Protein AF-A0A7L4QRM7-F1 (afdb_monomer_lite)

pLDDT: mean 85.12, std 11.46, range [45.09, 97.19]

Foldseek 3Di:
DVVVVVVVVVVVCVVVVVVVVVVVVCVVVVVVVPPPQQWWFDPPPTDIDSDPPDQADPPPRGGTHRPPDDD

Secondary structure (DSSP, 8-state):
-HHHHHHHHHHHHHHTTHHHHHHHHHGGGGGGTT-----EE-TTT--EE--TT--B-TTT-PBPB------

Sequence (71 aa):
MLLAGSLAVTVLLFLFGLPFFFVFLFIPLIPFFGRKQRVKRCPECGFKTTGDRVEYCPYDGSRLEVPEGNQ

Radius of gyration: 25.19 Å; chains: 1; bounding box: 38×27×72 Å

Structure (mmCIF, N/CA/C/O backbone):
data_AF-A0A7L4QRM7-F1
#
_entry.id   AF-A0A7L4QRM7-F1
#
loop_
_atom_site.group_PDB
_atom_site.id
_atom_site.type_symbol
_atom_site.label_atom_id
_atom_site.label_alt_id
_atom_site.label_comp_id
_atom_site.label_asym_id
_atom_site.label_entity_id
_atom_site.label_seq_id
_atom_site.pdbx_PDB_ins_code
_atom_site.Cartn_x
_atom_site.Cartn_y
_atom_site.Cartn_z
_atom_site.occupancy
_atom_site.B_iso_or_equiv
_atom_site.auth_seq_id
_atom_site.auth_comp_id
_atom_site.auth_asym_id
_atom_site.auth_atom_id
_atom_site.pdbx_PDB_model_num
ATOM 1 N N . MET A 1 1 ? 2.745 8.944 -43.285 1.00 84.19 1 MET A N 1
ATOM 2 C CA . MET A 1 1 ? 3.915 9.397 -42.497 1.00 84.19 1 MET A CA 1
ATOM 3 C C . MET A 1 1 ? 3.605 9.538 -41.015 1.00 84.19 1 MET A C 1
ATOM 5 O O . MET A 1 1 ? 4.335 8.957 -40.230 1.00 84.19 1 MET A O 1
ATOM 9 N N . LEU A 1 2 ? 2.508 10.200 -40.626 1.00 92.88 2 LEU A N 1
ATOM 10 C CA . LEU A 1 2 ? 2.114 10.330 -39.212 1.00 92.88 2 LEU A CA 1
ATOM 11 C C . LEU A 1 2 ? 1.969 8.980 -38.491 1.00 92.88 2 LEU A C 1
ATOM 13 O O . LEU A 1 2 ? 2.551 8.804 -37.431 1.00 92.88 2 LEU A O 1
ATOM 17 N N . LEU A 1 3 ? 1.281 8.011 -39.108 1.00 95.19 3 LEU A N 1
ATOM 18 C CA . LEU A 1 3 ? 1.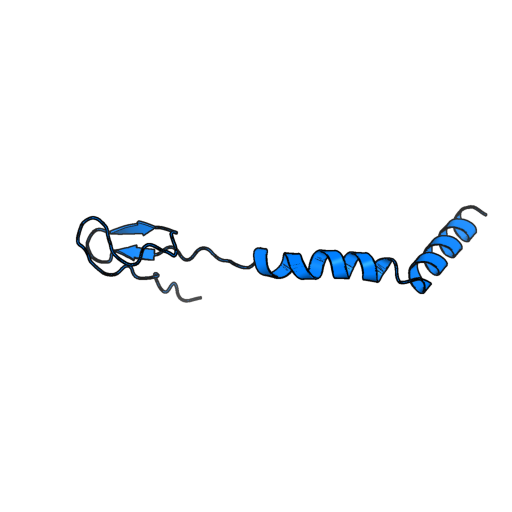080 6.681 -38.519 1.00 95.19 3 LEU A CA 1
ATOM 19 C C . LEU A 1 3 ? 2.391 5.900 -38.333 1.00 95.19 3 LEU A C 1
ATOM 21 O O . LEU A 1 3 ? 2.609 5.280 -37.300 1.00 95.19 3 LEU A O 1
ATOM 25 N N . ALA A 1 4 ? 3.290 5.959 -39.319 1.00 96.25 4 ALA A N 1
ATOM 26 C CA . ALA A 1 4 ? 4.599 5.315 -39.222 1.00 96.25 4 ALA A CA 1
ATOM 27 C C . ALA A 1 4 ? 5.471 5.978 -38.144 1.00 96.25 4 ALA A C 1
ATOM 29 O O . ALA A 1 4 ? 6.117 5.288 -37.360 1.00 96.25 4 ALA A O 1
ATOM 30 N N . GLY A 1 5 ? 5.434 7.313 -38.064 1.00 97.06 5 GLY A N 1
ATOM 31 C CA . GLY A 1 5 ? 6.116 8.075 -37.022 1.00 97.06 5 GLY A CA 1
ATOM 32 C C . GLY A 1 5 ? 5.588 7.749 -35.626 1.00 97.06 5 GLY A C 1
ATOM 33 O O . GLY A 1 5 ? 6.381 7.470 -34.732 1.00 97.06 5 GLY A O 1
ATOM 34 N N . SER A 1 6 ? 4.264 7.700 -35.442 1.00 96.06 6 SER A N 1
ATOM 35 C CA . SER A 1 6 ? 3.674 7.334 -34.151 1.00 96.06 6 SER A CA 1
ATOM 36 C C . SER A 1 6 ? 4.041 5.908 -33.750 1.00 96.06 6 SER A C 1
ATOM 38 O O . SER A 1 6 ? 4.416 5.687 -32.604 1.00 96.06 6 SER A O 1
ATOM 40 N N . LEU A 1 7 ? 4.013 4.957 -34.692 1.00 96.69 7 LEU A N 1
ATOM 41 C CA . LEU A 1 7 ? 4.376 3.567 -34.413 1.00 96.69 7 LEU A CA 1
ATOM 42 C C . LEU A 1 7 ? 5.849 3.441 -33.997 1.00 96.69 7 LEU A C 1
ATOM 44 O O . LEU A 1 7 ? 6.157 2.756 -33.026 1.00 96.69 7 LEU A O 1
ATOM 48 N N . ALA A 1 8 ? 6.748 4.136 -34.700 1.00 97.19 8 ALA A N 1
ATOM 49 C CA . ALA A 1 8 ? 8.174 4.140 -34.392 1.00 97.19 8 ALA A CA 1
ATOM 50 C C . ALA A 1 8 ? 8.452 4.702 -32.990 1.00 97.19 8 ALA A C 1
ATOM 52 O O . ALA A 1 8 ? 9.203 4.096 -32.229 1.00 97.19 8 ALA A O 1
ATOM 53 N N . VAL A 1 9 ? 7.801 5.811 -32.619 1.00 95.88 9 VAL A N 1
ATOM 54 C CA . VAL A 1 9 ? 7.910 6.388 -31.270 1.00 95.88 9 VAL A CA 1
ATOM 55 C C . VAL A 1 9 ? 7.397 5.406 -30.218 1.00 95.88 9 VAL A C 1
ATOM 57 O O . VAL A 1 9 ? 8.080 5.176 -29.224 1.00 95.88 9 VAL A O 1
ATOM 60 N N . THR A 1 10 ? 6.240 4.776 -30.438 1.00 93.56 10 THR A N 1
ATOM 61 C CA . THR A 1 10 ? 5.693 3.783 -29.503 1.00 93.56 10 THR A CA 1
ATOM 62 C C . THR A 1 10 ? 6.639 2.598 -29.302 1.00 93.56 10 THR A C 1
ATOM 64 O O . THR A 1 10 ? 6.890 2.218 -28.160 1.00 93.56 10 THR A O 1
ATOM 67 N N . VAL A 1 11 ? 7.206 2.040 -30.378 1.00 96.06 11 VAL A N 1
ATOM 68 C CA . VAL A 1 11 ? 8.175 0.933 -30.297 1.00 96.06 11 VAL A CA 1
ATOM 69 C C . VAL A 1 11 ? 9.434 1.359 -29.546 1.00 96.06 11 VAL A C 1
ATOM 71 O O . VAL A 1 11 ? 9.919 0.613 -28.699 1.00 96.06 11 VAL A O 1
ATOM 74 N N . LEU A 1 12 ? 9.938 2.568 -29.803 1.00 96.19 12 LEU A N 1
ATOM 75 C CA . LEU A 1 12 ? 11.120 3.085 -29.122 1.00 96.19 12 LEU A CA 1
ATOM 76 C C . LEU A 1 12 ? 10.871 3.179 -27.608 1.00 96.19 12 LEU A C 1
ATOM 78 O O . LEU A 1 12 ? 11.617 2.598 -26.826 1.00 96.19 12 LEU A O 1
ATOM 82 N N . LEU A 1 13 ? 9.771 3.813 -27.191 1.00 93.38 13 LEU A N 1
ATOM 83 C CA . LEU A 1 13 ? 9.387 3.913 -25.777 1.00 93.38 13 LEU A CA 1
ATOM 84 C C . LEU A 1 13 ? 9.192 2.537 -25.120 1.00 93.38 13 LEU A C 1
ATOM 86 O O . LEU A 1 13 ? 9.534 2.358 -23.950 1.00 93.38 13 LEU A O 1
ATOM 90 N N . PHE A 1 14 ? 8.670 1.563 -25.869 1.00 90.31 14 PHE A N 1
ATOM 91 C CA . PHE A 1 14 ? 8.501 0.190 -25.400 1.00 90.31 14 PHE A CA 1
ATOM 92 C C . PHE A 1 14 ? 9.848 -0.496 -25.134 1.00 90.31 14 PHE A C 1
ATOM 94 O O . PHE A 1 14 ? 10.029 -1.080 -24.067 1.00 90.31 14 PHE A O 1
ATOM 101 N N . LEU A 1 15 ? 10.811 -0.374 -26.053 1.00 93.44 15 LEU A N 1
ATOM 102 C CA . LEU A 1 15 ? 12.164 -0.929 -25.898 1.00 93.44 15 LEU A CA 1
ATOM 103 C C . LEU A 1 15 ? 12.942 -0.271 -24.754 1.00 93.44 15 LEU A C 1
ATOM 105 O O . LEU A 1 15 ? 13.682 -0.948 -24.047 1.00 93.44 15 LEU A O 1
ATOM 109 N N . PHE A 1 16 ? 12.732 1.028 -24.529 1.00 90.50 16 PHE A N 1
ATOM 110 C CA . PHE A 1 16 ? 13.276 1.748 -23.374 1.00 90.50 16 PHE A CA 1
ATOM 111 C C . PHE A 1 16 ? 12.582 1.393 -22.047 1.00 90.50 16 PHE A C 1
ATOM 113 O O . PHE A 1 16 ? 12.965 1.902 -20.996 1.00 90.50 16 PHE A O 1
ATOM 120 N N . GLY A 1 17 ? 11.569 0.523 -22.070 1.00 86.81 17 GLY A N 1
ATOM 121 C CA . GLY A 1 17 ? 10.916 0.021 -20.868 1.00 86.81 17 GLY A CA 1
ATOM 122 C C . GLY A 1 17 ? 9.966 1.016 -20.197 1.00 86.81 17 GLY A C 1
ATOM 123 O O . GLY A 1 17 ? 9.527 0.769 -19.073 1.00 86.81 17 GLY A O 1
ATOM 124 N N . LEU A 1 18 ? 9.583 2.101 -20.883 1.00 87.19 18 LEU A N 1
ATOM 125 C CA . LEU A 1 18 ? 8.607 3.074 -20.388 1.00 87.19 18 LEU A CA 1
ATOM 126 C C . LEU A 1 18 ? 7.302 2.436 -19.854 1.00 87.19 18 LEU A C 1
ATOM 128 O O . LEU A 1 18 ? 6.854 2.856 -18.788 1.00 87.19 18 LEU A O 1
ATOM 132 N N . PRO A 1 19 ? 6.683 1.418 -20.496 1.00 80.56 19 PRO A N 1
ATOM 133 C CA . PRO A 1 19 ? 5.477 0.800 -19.933 1.00 80.56 19 PRO A CA 1
ATOM 134 C C . PRO A 1 19 ? 5.719 0.128 -18.573 1.00 80.56 19 PRO A C 1
ATOM 136 O O . PRO A 1 19 ? 4.838 0.156 -17.716 1.00 80.56 19 PRO A O 1
ATOM 139 N N . PHE A 1 20 ? 6.911 -0.423 -18.330 1.00 82.06 20 PHE A N 1
ATOM 140 C CA . PHE A 1 20 ? 7.246 -1.046 -17.048 1.00 82.06 20 PHE A CA 1
ATOM 141 C C . PHE A 1 20 ? 7.433 -0.004 -15.944 1.00 82.06 20 PHE A C 1
ATOM 143 O O . PHE A 1 20 ? 6.983 -0.232 -14.824 1.00 82.06 20 PHE A O 1
ATOM 150 N N . PHE A 1 21 ? 8.014 1.159 -16.260 1.00 81.56 21 PHE A N 1
ATOM 151 C CA . PHE A 1 21 ? 8.165 2.273 -15.315 1.00 81.56 21 PHE A CA 1
ATOM 152 C C . PHE A 1 21 ? 6.833 2.652 -14.647 1.00 81.56 21 PHE A C 1
ATOM 154 O O . PHE A 1 21 ? 6.774 2.811 -13.428 1.00 81.56 21 PHE A O 1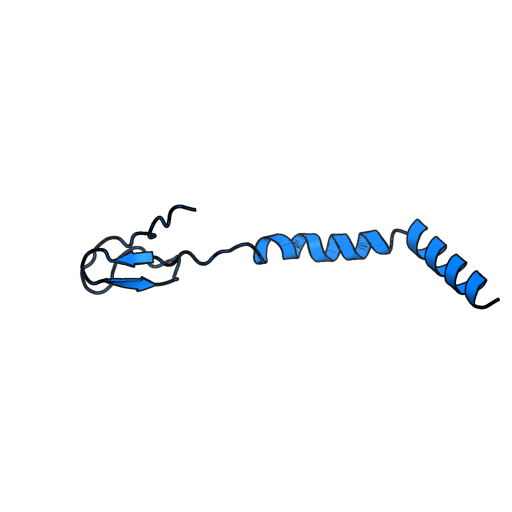
ATOM 161 N N . PHE A 1 22 ? 5.744 2.710 -15.421 1.00 81.81 22 PHE A N 1
ATOM 162 C CA . PHE A 1 22 ? 4.415 2.981 -14.875 1.00 81.81 22 PHE A CA 1
ATOM 163 C C . PHE A 1 22 ? 3.923 1.867 -13.950 1.00 81.81 22 PHE A C 1
ATOM 165 O O . PHE A 1 22 ? 3.400 2.166 -12.884 1.00 81.81 22 PHE A O 1
ATOM 172 N N . VAL A 1 23 ? 4.127 0.591 -14.294 1.00 79.88 23 VAL A N 1
ATOM 173 C CA . VAL A 1 23 ? 3.721 -0.535 -13.433 1.00 79.88 23 VAL A CA 1
ATOM 174 C C . VAL A 1 23 ? 4.424 -0.463 -12.077 1.00 79.88 23 VAL A C 1
ATOM 176 O O . VAL A 1 23 ? 3.761 -0.560 -11.046 1.00 79.88 23 VAL A O 1
ATOM 179 N N . PHE A 1 24 ? 5.737 -0.214 -12.062 1.00 82.75 24 PHE A N 1
ATOM 180 C CA . PHE A 1 24 ? 6.516 -0.093 -10.825 1.00 82.75 24 PHE A CA 1
ATOM 181 C C . PHE A 1 24 ? 6.039 1.042 -9.909 1.00 82.75 24 PHE A C 1
ATOM 183 O O . PHE A 1 24 ? 6.115 0.897 -8.689 1.00 82.75 24 PHE A O 1
ATOM 190 N N . LEU A 1 25 ? 5.482 2.123 -10.464 1.00 85.88 25 LEU A N 1
ATOM 191 C CA . LEU A 1 25 ? 4.884 3.210 -9.684 1.00 85.88 25 LEU A CA 1
ATOM 192 C C . LEU A 1 25 ? 3.622 2.766 -8.923 1.00 85.88 25 LEU A C 1
ATOM 194 O O . LEU A 1 25 ? 3.356 3.260 -7.827 1.00 85.88 25 LEU A O 1
ATOM 198 N N . PHE A 1 26 ? 2.858 1.817 -9.471 1.00 79.69 26 PHE A N 1
ATOM 199 C CA . PHE A 1 26 ? 1.616 1.329 -8.864 1.00 79.69 26 PHE A CA 1
ATOM 200 C C . PHE A 1 26 ? 1.810 0.144 -7.910 1.00 79.69 26 PHE A C 1
ATOM 202 O O . PHE A 1 26 ? 0.980 -0.037 -7.020 1.00 79.69 26 PHE A O 1
ATOM 209 N N . ILE A 1 27 ? 2.897 -0.630 -8.027 1.00 83.19 27 ILE A N 1
ATOM 210 C CA . ILE A 1 27 ? 3.221 -1.740 -7.105 1.00 83.19 27 ILE A CA 1
ATOM 211 C C . ILE A 1 27 ? 3.121 -1.344 -5.611 1.00 83.19 27 ILE A C 1
ATOM 213 O O . ILE A 1 27 ? 2.458 -2.068 -4.863 1.00 83.19 27 ILE A O 1
ATOM 217 N N . PRO A 1 28 ? 3.687 -0.212 -5.138 1.00 79.25 28 PRO A N 1
ATOM 218 C CA . PRO A 1 28 ? 3.577 0.187 -3.730 1.00 79.25 28 PRO A CA 1
ATOM 219 C C . PRO A 1 28 ? 2.169 0.640 -3.299 1.00 79.25 28 PRO A C 1
ATOM 221 O O . PRO A 1 28 ? 1.909 0.735 -2.100 1.00 79.25 28 PRO A O 1
ATOM 224 N N . LEU A 1 29 ? 1.248 0.902 -4.235 1.00 74.31 29 LEU A N 1
ATOM 225 C CA . LEU A 1 29 ? -0.136 1.312 -3.946 1.00 74.31 29 LEU A CA 1
ATOM 226 C C . LEU A 1 29 ? -1.086 0.124 -3.718 1.00 74.31 29 LEU A C 1
ATOM 228 O O . LEU A 1 29 ? -2.087 0.266 -3.014 1.00 74.31 29 LEU A O 1
ATOM 232 N N . ILE A 1 30 ? -0.759 -1.056 -4.251 1.00 76.88 30 ILE A N 1
ATOM 233 C CA . ILE A 1 30 ? -1.533 -2.300 -4.093 1.00 76.88 30 ILE A CA 1
ATOM 234 C C . ILE A 1 30 ? -1.875 -2.641 -2.621 1.00 76.88 30 ILE A C 1
ATOM 236 O O . ILE A 1 30 ? -3.039 -2.962 -2.359 1.00 76.88 30 ILE A O 1
ATOM 240 N N . PRO A 1 31 ? -0.963 -2.545 -1.624 1.00 73.06 31 PRO A N 1
ATOM 241 C CA . PRO A 1 31 ? -1.279 -2.915 -0.237 1.00 73.06 31 PRO A CA 1
ATOM 242 C C . PRO A 1 31 ? -2.358 -2.045 0.431 1.00 73.06 31 PRO A C 1
ATOM 244 O O . PRO A 1 31 ? -2.939 -2.461 1.435 1.00 73.06 31 PRO A O 1
ATOM 247 N N . PHE A 1 32 ? -2.658 -0.859 -0.103 1.00 68.19 32 PHE A N 1
ATOM 248 C CA . PHE A 1 32 ? -3.661 0.040 0.471 1.00 68.19 32 PHE A CA 1
ATOM 249 C C . PHE A 1 32 ? -5.094 -0.276 0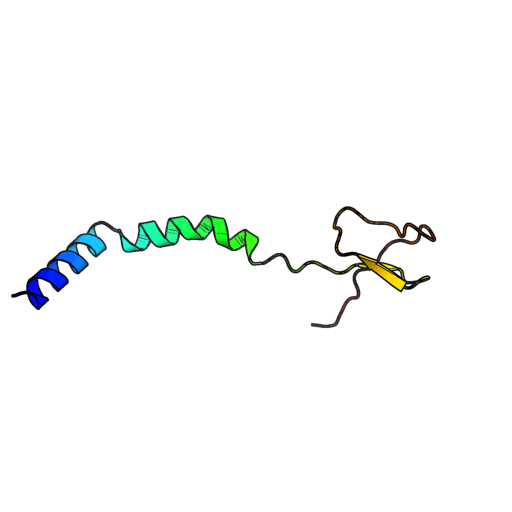.023 1.00 68.19 32 PHE A C 1
ATOM 251 O O . PHE A 1 32 ? -6.034 0.053 0.744 1.00 68.19 32 PHE A O 1
ATOM 258 N N . PHE A 1 33 ? -5.283 -0.971 -1.102 1.00 66.25 33 PHE A N 1
ATOM 259 C CA . PHE A 1 33 ? -6.617 -1.277 -1.637 1.00 66.25 33 PHE A CA 1
ATOM 260 C C . PHE A 1 33 ? -7.325 -2.450 -0.932 1.00 66.25 33 PHE A C 1
ATOM 262 O O . PHE A 1 33 ? -8.530 -2.628 -1.094 1.00 66.25 33 PHE A O 1
ATOM 269 N N . GLY A 1 34 ? -6.605 -3.253 -0.141 1.00 61.38 34 GLY A N 1
ATOM 270 C CA . GLY A 1 34 ? -7.115 -4.517 0.409 1.00 61.38 34 GLY A CA 1
ATOM 271 C C . GLY A 1 34 ? -7.588 -4.496 1.865 1.00 61.38 34 GLY A C 1
ATOM 272 O O . GLY A 1 34 ? -8.082 -5.516 2.349 1.00 61.38 34 GLY A O 1
ATOM 273 N N . ARG A 1 35 ? -7.443 -3.387 2.604 1.00 67.56 35 ARG A N 1
ATOM 274 C CA . ARG A 1 35 ? -7.833 -3.353 4.025 1.00 67.56 35 ARG A CA 1
ATOM 275 C C . ARG A 1 35 ? -9.353 -3.245 4.165 1.00 67.56 35 ARG A C 1
ATOM 277 O O . ARG A 1 35 ? -9.894 -2.159 4.353 1.00 67.56 35 ARG A O 1
ATOM 284 N N . LYS A 1 36 ? -10.049 -4.386 4.103 1.00 69.06 36 LYS A N 1
ATOM 285 C CA . LYS A 1 36 ? -11.444 -4.495 4.552 1.00 69.06 36 LYS A CA 1
ATOM 286 C C . LYS A 1 36 ? -11.483 -4.108 6.032 1.00 69.06 36 LYS A C 1
ATOM 288 O O . LYS A 1 36 ? -10.976 -4.853 6.869 1.00 69.06 36 LYS A O 1
ATOM 293 N N . GLN A 1 37 ? -12.054 -2.946 6.350 1.00 71.94 37 GLN A N 1
ATOM 294 C CA . GLN A 1 37 ? -12.275 -2.534 7.735 1.00 71.94 37 GLN A CA 1
ATOM 295 C C . GLN A 1 37 ? -13.171 -3.579 8.411 1.00 71.94 37 GLN A C 1
ATOM 297 O O . GLN A 1 37 ? -14.347 -3.718 8.071 1.00 71.94 37 GLN A O 1
ATOM 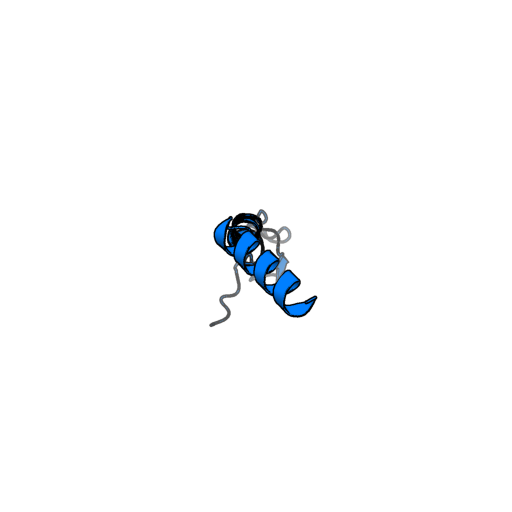302 N N . ARG A 1 38 ? -12.600 -4.369 9.326 1.00 80.50 38 ARG A N 1
ATOM 303 C CA . ARG A 1 38 ? -13.352 -5.360 10.098 1.00 80.50 38 ARG A CA 1
ATOM 304 C C . ARG A 1 38 ? -14.183 -4.597 11.128 1.00 80.50 38 ARG A C 1
ATOM 306 O O . ARG A 1 38 ? -13.634 -3.992 12.044 1.00 80.50 38 ARG A O 1
ATOM 313 N N . VAL A 1 39 ? -15.503 -4.608 10.970 1.00 88.12 39 VAL A N 1
ATOM 314 C CA . VAL A 1 39 ? -16.411 -4.067 11.987 1.00 88.12 39 VAL A CA 1
ATOM 315 C C . VAL A 1 39 ? -16.407 -5.034 13.168 1.00 88.12 39 VAL A C 1
ATOM 317 O O . VAL A 1 39 ? -16.777 -6.193 13.005 1.00 88.12 39 VAL A O 1
ATOM 320 N N . LYS A 1 40 ? -15.992 -4.568 14.344 1.00 90.62 40 LYS A N 1
ATOM 321 C CA . LYS A 1 40 ? -16.103 -5.306 15.605 1.00 90.62 40 LYS A CA 1
ATOM 322 C C . LYS A 1 40 ? -17.416 -4.937 16.298 1.00 90.62 40 LYS A C 1
ATOM 324 O O . LYS A 1 40 ? -17.888 -3.803 16.162 1.00 90.62 40 LYS A O 1
ATOM 329 N N . ARG A 1 41 ? -18.002 -5.872 17.043 1.00 93.06 41 ARG A N 1
ATOM 330 C CA . ARG A 1 41 ? -19.280 -5.725 17.741 1.00 93.06 41 ARG A CA 1
ATOM 331 C C . ARG A 1 41 ? -19.196 -6.253 19.175 1.00 93.06 41 ARG A C 1
ATOM 333 O O . ARG A 1 41 ? -18.554 -7.265 19.415 1.00 93.06 41 ARG A O 1
ATOM 340 N N . CYS A 1 42 ? -19.857 -5.577 20.108 1.00 94.25 42 CYS A N 1
ATOM 341 C CA . CYS A 1 42 ? -20.079 -6.086 21.460 1.00 94.25 42 CYS A CA 1
ATOM 342 C C . CYS A 1 42 ? -21.241 -7.108 21.464 1.00 94.25 42 CYS A C 1
ATOM 344 O O . CYS A 1 42 ? -22.306 -6.772 20.929 1.00 94.25 42 CYS A O 1
ATOM 346 N N . PRO A 1 43 ? -21.072 -8.311 22.050 1.00 92.31 43 PRO A N 1
ATOM 347 C CA . PRO A 1 43 ? -22.132 -9.320 22.135 1.00 92.31 43 PRO A CA 1
ATOM 348 C C . PRO A 1 43 ? -23.241 -8.967 23.141 1.00 92.31 43 PRO A C 1
ATOM 350 O O . PRO A 1 43 ? -24.370 -9.412 22.962 1.00 92.31 43 PRO A O 1
ATOM 353 N N . GLU A 1 44 ? -22.952 -8.128 24.140 1.00 93.69 44 GLU A N 1
ATOM 354 C CA . GLU A 1 44 ? -23.879 -7.799 25.234 1.00 93.69 44 GLU A CA 1
ATOM 355 C C . GLU A 1 44 ? -24.772 -6.587 24.910 1.00 93.69 44 GLU A C 1
ATOM 357 O O . GLU A 1 44 ? -25.996 -6.692 24.861 1.00 93.69 44 GLU A O 1
ATOM 362 N N . CYS A 1 45 ? -24.176 -5.418 24.636 1.00 93.38 45 CYS A N 1
ATOM 363 C CA . CYS A 1 45 ? -24.923 -4.180 24.357 1.00 93.38 45 CYS A CA 1
ATOM 364 C C . CYS A 1 45 ? -25.072 -3.844 22.862 1.00 93.38 45 CYS A C 1
ATOM 366 O O . CYS A 1 45 ? -25.801 -2.920 22.497 1.00 93.38 45 CYS A O 1
ATOM 368 N N . GLY A 1 46 ? -24.370 -4.555 21.972 1.00 91.50 46 GLY A N 1
ATOM 369 C CA . GLY A 1 46 ? -24.482 -4.369 20.522 1.00 91.50 46 GLY A CA 1
ATOM 370 C C . GLY A 1 46 ? -23.685 -3.202 19.923 1.00 91.50 46 GLY A C 1
ATOM 371 O O . GLY A 1 46 ? -23.827 -2.950 18.718 1.00 91.50 46 GLY A O 1
ATOM 372 N N . PHE A 1 47 ? -22.839 -2.523 20.710 1.00 93.06 47 PHE A N 1
ATOM 373 C CA . PHE A 1 47 ? -21.911 -1.479 20.248 1.00 93.06 47 PHE A CA 1
ATOM 374 C C . PHE A 1 47 ? -21.079 -1.941 19.039 1.00 93.06 47 PHE A C 1
ATOM 376 O O . PHE A 1 47 ? -20.654 -3.093 18.991 1.00 93.06 47 PHE A O 1
ATOM 383 N N . LYS A 1 48 ? -20.831 -1.055 18.062 1.00 92.44 48 LYS A N 1
ATOM 384 C CA . LYS A 1 48 ? -20.069 -1.352 16.834 1.00 92.44 48 LYS A CA 1
ATOM 385 C C . LYS A 1 48 ? -18.942 -0.350 16.632 1.00 92.44 48 LYS A C 1
ATOM 387 O O . LYS A 1 48 ? -19.144 0.848 16.803 1.00 92.44 48 LYS A O 1
ATOM 392 N N . THR A 1 49 ? -17.787 -0.827 16.182 1.00 90.44 49 THR A N 1
ATOM 393 C CA . THR A 1 49 ? -16.645 0.032 15.843 1.00 90.44 49 THR A CA 1
ATOM 394 C C . THR A 1 49 ? -15.821 -0.552 14.700 1.00 90.44 49 THR A C 1
ATOM 396 O O . THR A 1 49 ? -15.746 -1.766 14.526 1.00 90.44 49 THR A O 1
ATOM 399 N N . THR A 1 50 ? -15.190 0.319 1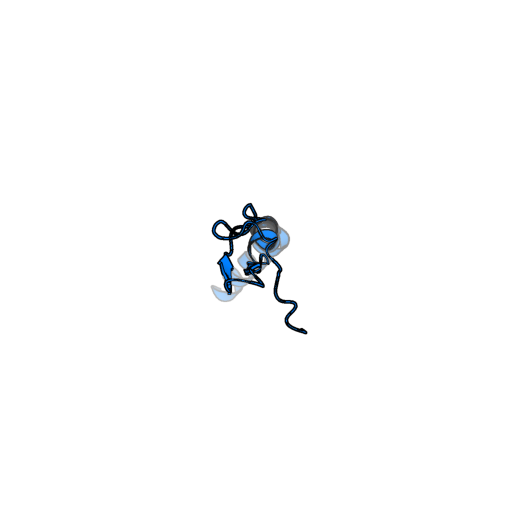3.918 1.00 88.56 50 THR A N 1
ATOM 400 C CA . THR A 1 50 ? -14.178 -0.022 12.902 1.00 88.56 50 THR A CA 1
ATOM 401 C C . THR A 1 50 ? -12.756 0.279 13.380 1.00 88.56 50 THR A C 1
ATOM 403 O O . THR A 1 50 ? -11.802 0.116 12.625 1.00 88.56 50 THR A O 1
ATOM 406 N N . GLY A 1 51 ? -12.594 0.742 14.625 1.00 83.00 51 GLY A N 1
ATOM 407 C CA . GLY A 1 51 ? -11.296 1.088 15.188 1.00 83.00 51 GLY A CA 1
ATOM 408 C C . GLY A 1 51 ? -10.474 -0.150 15.539 1.00 83.00 51 GLY A C 1
ATOM 409 O O . GLY A 1 51 ? -10.806 -0.875 16.476 1.00 83.00 51 GLY A O 1
ATOM 410 N N . ASP A 1 52 ? -9.347 -0.346 14.854 1.00 78.75 52 ASP A N 1
ATOM 411 C CA . ASP A 1 52 ? -8.440 -1.471 15.124 1.00 78.75 52 ASP A CA 1
ATOM 412 C C . ASP A 1 52 ? -7.910 -1.466 16.564 1.00 78.75 52 ASP A C 1
ATOM 414 O O . ASP A 1 52 ? -7.771 -2.528 17.167 1.00 78.75 52 ASP A O 1
ATOM 418 N N . ARG A 1 53 ? -7.700 -0.272 17.136 1.00 83.81 53 ARG A N 1
ATOM 419 C CA . ARG A 1 53 ? -7.163 -0.065 18.494 1.00 83.81 53 ARG A CA 1
ATOM 420 C C . ARG A 1 53 ? -8.177 -0.278 19.619 1.00 83.81 53 ARG A C 1
ATOM 422 O O . ARG A 1 53 ? -7.793 -0.279 20.781 1.00 83.81 53 ARG A O 1
ATOM 429 N N . VAL A 1 54 ? -9.463 -0.407 19.294 1.00 86.94 54 VAL A N 1
ATOM 430 C CA . VAL A 1 54 ? -10.512 -0.623 20.294 1.00 86.94 54 VAL A CA 1
ATOM 431 C C . VAL A 1 54 ? -10.736 -2.129 20.407 1.00 86.94 54 VAL A C 1
ATOM 433 O O . VAL A 1 54 ? -11.226 -2.761 19.468 1.00 86.94 54 VAL A O 1
ATOM 436 N N . GLU A 1 55 ? -10.308 -2.715 21.524 1.00 91.62 55 GLU A N 1
ATOM 437 C CA . GLU A 1 55 ? -10.454 -4.153 21.812 1.00 91.62 55 GLU A CA 1
ATOM 438 C C . GLU A 1 55 ? -11.614 -4.457 22.766 1.00 91.62 55 GLU A C 1
ATOM 440 O O . GLU A 1 55 ? -12.186 -5.544 22.703 1.00 91.62 55 GLU A O 1
ATOM 445 N N . TYR A 1 56 ? -11.995 -3.484 23.595 1.00 93.62 56 TYR A N 1
ATOM 446 C CA . TYR A 1 56 ? -13.023 -3.622 24.623 1.00 93.62 56 TYR A CA 1
ATOM 447 C C . TYR A 1 56 ? -14.149 -2.612 24.417 1.00 93.62 56 TYR A C 1
ATOM 449 O O . TYR A 1 56 ? -13.944 -1.513 23.894 1.00 93.62 56 TYR A O 1
ATOM 457 N N . CYS A 1 57 ? -15.349 -2.994 24.831 1.00 94.00 57 CYS A N 1
ATOM 458 C CA . CYS A 1 57 ? -16.521 -2.142 24.808 1.00 94.00 57 CYS A CA 1
ATOM 459 C C . CYS A 1 57 ? -16.408 -1.033 25.874 1.00 94.00 57 CYS A C 1
ATOM 461 O O . CYS A 1 57 ? -16.131 -1.331 27.036 1.00 94.00 57 CYS A O 1
ATOM 463 N N . PRO A 1 58 ? -16.666 0.241 25.527 1.00 93.69 58 PRO A N 1
ATOM 464 C CA . PRO A 1 58 ? -16.578 1.351 26.478 1.00 93.69 58 PRO A CA 1
ATOM 465 C C . PRO A 1 58 ? -17.732 1.390 27.494 1.00 93.69 58 PRO A C 1
ATOM 467 O O . PRO A 1 58 ? -17.660 2.157 28.448 1.00 93.69 58 PRO A O 1
ATOM 470 N N . TYR A 1 59 ? -18.795 0.608 27.279 1.00 94.06 59 TYR A N 1
ATOM 471 C CA . TYR A 1 59 ? -19.994 0.618 28.122 1.00 94.06 59 TYR A CA 1
ATOM 472 C C . TYR A 1 59 ? -19.994 -0.486 29.181 1.00 94.06 59 TYR A C 1
ATOM 474 O O . TYR A 1 59 ? -20.390 -0.239 30.315 1.00 94.06 59 TYR A O 1
ATOM 482 N N . ASP A 1 60 ? -19.558 -1.692 28.814 1.00 93.81 60 ASP A N 1
ATOM 483 C CA . ASP A 1 60 ? -19.645 -2.892 29.660 1.00 93.81 60 ASP A CA 1
ATOM 484 C C . ASP A 1 60 ? -18.292 -3.604 29.854 1.00 93.81 60 ASP A C 1
ATOM 486 O O . ASP A 1 60 ? -18.202 -4.554 30.626 1.00 93.81 60 ASP A O 1
ATOM 490 N N . GLY A 1 61 ? -17.226 -3.159 29.177 1.00 93.44 61 GLY A N 1
ATOM 491 C CA . GLY A 1 61 ? -15.897 -3.768 29.270 1.00 93.44 61 GLY A CA 1
ATOM 492 C C . GLY A 1 61 ? -15.760 -5.137 28.594 1.00 93.44 61 GLY A C 1
ATOM 493 O O . GLY A 1 61 ? -14.683 -5.728 28.657 1.00 93.44 61 GLY A O 1
ATOM 494 N N . SER A 1 62 ? -16.800 -5.647 27.928 1.00 93.31 62 SER A N 1
ATOM 495 C CA . SER A 1 62 ? -16.737 -6.913 27.191 1.00 93.31 62 SER A CA 1
ATOM 496 C C . SER A 1 62 ? -15.784 -6.822 25.994 1.00 93.31 62 SER A C 1
ATOM 498 O O . SER A 1 62 ? -15.560 -5.750 25.417 1.00 93.31 62 SER A O 1
ATOM 500 N N . ARG A 1 63 ? -15.183 -7.955 25.613 1.00 92.81 63 ARG A N 1
ATOM 501 C C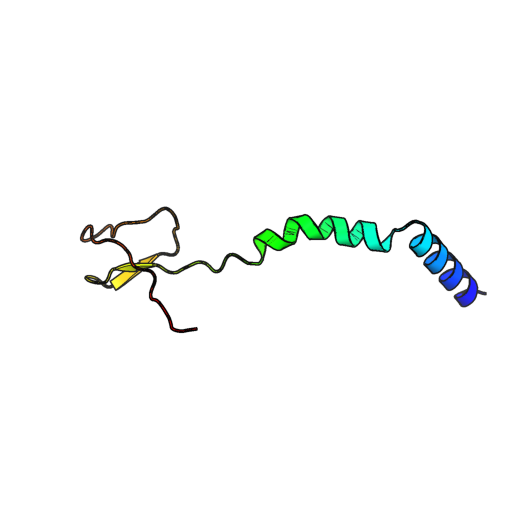A . ARG A 1 63 ? -14.287 -8.015 24.454 1.00 92.81 63 ARG A CA 1
ATOM 502 C C . ARG A 1 63 ? -15.102 -7.884 23.170 1.00 92.81 63 ARG A C 1
ATOM 504 O O . ARG A 1 63 ? -16.110 -8.560 22.997 1.00 92.81 63 ARG A O 1
ATOM 511 N N . LEU A 1 64 ? -14.653 -7.024 22.260 1.00 93.50 64 LEU A N 1
ATOM 512 C CA . LEU A 1 64 ? -15.305 -6.855 20.967 1.00 93.50 64 LEU A CA 1
ATOM 513 C C . LEU A 1 64 ? -14.972 -8.028 20.043 1.00 93.50 64 LEU A C 1
ATOM 515 O O . LEU A 1 64 ? -13.808 -8.400 19.880 1.00 93.50 64 LEU A O 1
ATOM 519 N N . GLU A 1 65 ? -15.992 -8.554 19.380 1.00 91.12 65 GLU A N 1
ATOM 520 C CA . GLU A 1 65 ? -15.890 -9.695 18.478 1.00 91.12 65 GLU A CA 1
ATOM 521 C C . GLU A 1 65 ? -16.087 -9.238 17.035 1.00 91.12 65 GLU A C 1
ATOM 523 O O . GLU A 1 65 ? -16.915 -8.376 16.738 1.00 91.12 65 GLU A O 1
ATOM 528 N N . VAL A 1 66 ? -15.309 -9.789 16.107 1.00 86.50 66 VAL A N 1
ATOM 529 C CA . VAL A 1 66 ? -15.590 -9.608 14.681 1.00 86.50 66 VAL A CA 1
ATOM 530 C C . VAL A 1 66 ? -16.710 -10.587 14.349 1.00 86.50 66 VAL A C 1
ATOM 532 O O . VAL A 1 66 ? -16.495 -11.783 14.529 1.00 86.50 66 VAL A O 1
ATOM 535 N N . PRO A 1 67 ? -17.886 -10.134 13.878 1.00 75.38 67 PRO A N 1
ATOM 536 C CA . PRO A 1 67 ? -18.915 -11.052 13.425 1.00 75.38 67 PRO A CA 1
ATOM 537 C C . PRO A 1 67 ? -18.320 -11.883 12.289 1.00 75.38 67 PRO A C 1
ATOM 539 O O . PRO A 1 67 ? -18.004 -11.341 11.224 1.00 75.38 67 PRO A O 1
ATOM 542 N N . GLU A 1 68 ? -18.119 -13.178 12.522 1.00 65.56 68 GLU A N 1
ATOM 543 C CA . GLU A 1 68 ? -17.720 -14.114 11.478 1.00 65.56 68 GLU A CA 1
ATOM 544 C C . GLU A 1 68 ? -18.919 -14.310 10.549 1.00 65.56 68 GLU A C 1
ATOM 546 O O . GLU A 1 68 ? -19.739 -15.210 10.700 1.00 65.56 68 GLU A O 1
ATOM 551 N N . GLY A 1 69 ? -19.090 -13.385 9.608 1.00 57.81 69 GLY A N 1
ATOM 552 C CA . GLY A 1 69 ? -19.959 -13.622 8.471 1.00 57.81 69 GLY A CA 1
ATOM 553 C C . GLY A 1 69 ? -19.301 -14.687 7.608 1.00 57.81 69 GLY A C 1
ATOM 554 O O . GLY A 1 69 ? -18.306 -14.368 6.958 1.00 57.81 69 GLY A O 1
ATOM 555 N N . ASN A 1 70 ? -19.843 -15.912 7.628 1.00 49.94 70 ASN A N 1
ATOM 556 C CA . ASN A 1 70 ? -19.565 -16.967 6.649 1.00 49.94 70 ASN A CA 1
ATOM 557 C C . ASN A 1 70 ? -19.412 -16.344 5.251 1.00 49.94 70 ASN A C 1
ATOM 559 O O . ASN A 1 70 ? -20.389 -15.845 4.685 1.00 49.94 70 ASN A O 1
ATOM 563 N N . GLN A 1 71 ? -18.190 -16.352 4.723 1.00 45.09 71 GLN A N 1
ATOM 564 C CA . GLN A 1 71 ? -17.859 -15.984 3.350 1.00 45.09 71 GLN A CA 1
ATOM 565 C C . GLN A 1 71 ? -16.851 -16.997 2.831 1.00 45.09 71 GLN A C 1
ATOM 567 O O . GLN A 1 71 ? -15.770 -17.096 3.454 1.00 45.09 71 GLN A O 1
#